Protein AF-A0A950QGV5-F1 (afdb_monomer_lite)

Radius of gyration: 40.24 Å; chains: 1; bounding box: 74×53×128 Å

Sequence (181 aa):
MWSDGLLRLVPCFAACLALSLSACESIRTAVGANKQPPDEFAVVTKAPLIIPPDYNLRPPKPGAPPLNQVSPTDSAEAALFSDDPRTVAGTISGSYSPAEKMLLAQTGAAAANDSIRQQIAADNSGADSADEGFVNSLLFGSNNVGDAPVDADGEKARIDAGKQQAPQIKKDSGGWLDGIF

Structure (mmCIF, N/CA/C/O backbone):
data_AF-A0A950QGV5-F1
#
_entry.id   AF-A0A950QGV5-F1
#
loop_
_atom_site.group_PDB
_atom_site.id
_atom_site.type_symbol
_atom_site.label_atom_id
_atom_site.label_alt_id
_atom_site.label_comp_id
_atom_site.label_asym_id
_atom_site.label_entity_id
_atom_site.label_seq_id
_atom_site.pdbx_PDB_ins_code
_atom_site.Cartn_x
_atom_site.Cartn_y
_atom_site.Cartn_z
_atom_site.occupancy
_atom_site.B_iso_or_equiv
_atom_site.auth_seq_id
_atom_site.auth_comp_id
_atom_site.auth_asym_id
_atom_site.auth_atom_id
_atom_site.pdbx_PDB_model_num
ATOM 1 N N . MET A 1 1 ? 43.507 24.076 -59.476 1.00 52.25 1 MET A N 1
ATOM 2 C CA . MET A 1 1 ? 42.669 24.630 -58.385 1.00 52.25 1 MET A CA 1
ATOM 3 C C . MET A 1 1 ? 41.363 23.871 -58.122 1.00 52.25 1 MET A C 1
ATOM 5 O O . MET A 1 1 ? 40.741 24.170 -57.117 1.00 52.25 1 MET A O 1
ATOM 9 N N . TRP A 1 2 ? 40.942 22.893 -58.943 1.00 56.81 2 TRP A N 1
ATOM 10 C CA . TRP A 1 2 ? 39.733 22.081 -58.674 1.00 56.81 2 TRP A CA 1
ATOM 11 C C . TRP A 1 2 ? 40.023 20.657 -58.147 1.00 56.81 2 TRP A C 1
ATOM 13 O O . TRP A 1 2 ? 39.111 19.977 -57.690 1.00 56.81 2 TRP A O 1
ATOM 23 N N . SER A 1 3 ? 41.283 20.204 -58.164 1.00 63.47 3 SER A N 1
ATOM 24 C CA . SER A 1 3 ? 41.690 18.855 -57.728 1.00 63.47 3 SER A CA 1
ATOM 25 C C . SER A 1 3 ? 41.841 18.709 -56.210 1.00 63.47 3 SER A C 1
ATOM 27 O O . SER A 1 3 ? 41.553 17.650 -55.658 1.00 63.47 3 SER A O 1
ATOM 29 N N . ASP A 1 4 ? 42.248 19.774 -55.516 1.00 63.81 4 ASP A N 1
ATOM 30 C CA . ASP A 1 4 ? 42.662 19.685 -54.106 1.00 63.81 4 ASP A CA 1
ATOM 31 C C . ASP A 1 4 ? 41.466 19.676 -53.138 1.00 63.81 4 ASP A C 1
ATOM 33 O O . ASP A 1 4 ? 41.554 19.158 -52.024 1.00 63.81 4 ASP A O 1
ATOM 37 N N . GLY A 1 5 ? 40.318 20.205 -53.577 1.00 61.78 5 GLY A N 1
ATOM 38 C CA . GLY A 1 5 ? 39.055 20.138 -52.836 1.00 61.78 5 GLY A CA 1
ATOM 39 C C . GLY A 1 5 ? 38.430 18.741 -52.857 1.00 61.78 5 GLY A C 1
ATOM 40 O O . GLY A 1 5 ? 37.877 18.297 -51.852 1.00 61.78 5 GLY A O 1
ATOM 41 N N . LEU A 1 6 ? 38.584 18.011 -53.969 1.00 62.62 6 LEU A N 1
ATOM 42 C CA . LEU A 1 6 ? 38.042 16.659 -54.122 1.00 62.62 6 LEU A CA 1
ATOM 43 C C . LEU A 1 6 ? 38.783 15.657 -53.221 1.00 62.62 6 LEU A C 1
ATOM 45 O O . LEU A 1 6 ? 38.157 14.806 -52.594 1.00 62.62 6 LEU A O 1
ATOM 49 N N . LEU A 1 7 ? 40.103 15.819 -53.071 1.00 63.97 7 LEU A N 1
ATOM 50 C CA . LEU A 1 7 ? 40.943 14.955 -52.234 1.00 63.97 7 LEU A CA 1
ATOM 51 C C . LEU A 1 7 ? 40.662 15.109 -50.724 1.00 63.97 7 LEU A C 1
ATOM 53 O O . LEU A 1 7 ? 40.919 14.190 -49.951 1.00 63.97 7 LEU A O 1
ATOM 57 N N . ARG A 1 8 ? 40.097 16.249 -50.299 1.00 67.94 8 ARG A N 1
ATOM 58 C CA . ARG A 1 8 ? 39.696 16.519 -48.903 1.00 67.94 8 ARG A CA 1
ATOM 59 C C . ARG A 1 8 ? 38.252 16.110 -48.588 1.00 67.94 8 ARG A C 1
ATOM 61 O O . ARG A 1 8 ? 37.939 15.866 -47.426 1.00 67.94 8 ARG A O 1
ATOM 68 N N . LEU A 1 9 ? 37.383 15.996 -49.597 1.00 70.56 9 LEU A N 1
ATOM 69 C CA . LEU A 1 9 ? 35.987 15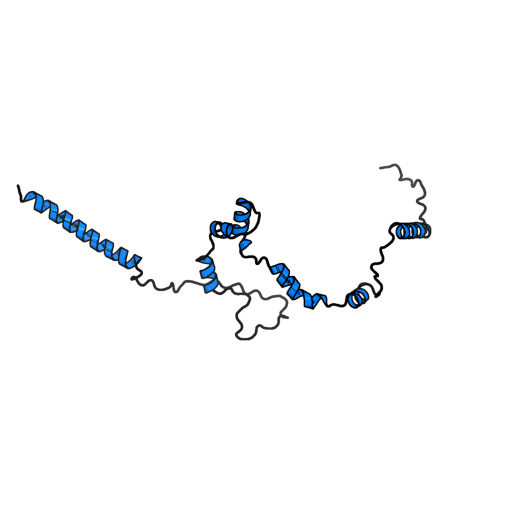.572 -49.426 1.00 70.56 9 LEU A CA 1
ATOM 70 C C . LEU A 1 9 ? 35.829 14.054 -49.274 1.00 70.56 9 LEU A C 1
ATOM 72 O O . LEU A 1 9 ? 34.970 13.614 -48.516 1.00 70.56 9 LEU A O 1
ATOM 76 N N . VAL A 1 10 ? 36.680 13.257 -49.925 1.00 79.69 10 VAL A N 1
ATOM 77 C CA . VAL A 1 10 ? 36.668 11.785 -49.818 1.00 79.69 10 VAL A CA 1
ATOM 78 C C . VAL A 1 10 ? 36.813 11.277 -48.371 1.00 79.69 10 VAL A C 1
ATOM 80 O O . VAL A 1 10 ? 35.970 10.478 -47.958 1.00 79.69 10 VAL A O 1
ATOM 83 N N . PRO A 1 11 ? 37.792 11.728 -47.555 1.00 79.19 11 PRO A N 1
ATOM 84 C CA . PRO A 1 11 ? 37.895 11.268 -46.167 1.00 79.19 11 PRO A CA 1
ATOM 85 C C . PRO A 1 11 ? 36.723 11.744 -45.298 1.00 79.19 11 PRO A C 1
ATOM 87 O O . PRO A 1 11 ? 36.312 11.031 -44.388 1.00 79.19 11 PRO A O 1
ATOM 90 N N . CYS A 1 12 ? 36.143 12.910 -45.597 1.00 80.69 12 CYS A N 1
ATOM 91 C CA . CYS A 1 12 ? 34.989 13.439 -44.869 1.00 80.69 12 CYS A CA 1
ATOM 92 C C . CYS A 1 12 ? 33.717 12.628 -45.168 1.00 80.69 12 CYS A C 1
ATOM 94 O O . CYS A 1 12 ? 33.000 12.232 -44.253 1.00 80.69 12 CYS A O 1
ATOM 96 N N . PHE A 1 13 ? 33.486 12.282 -46.437 1.00 82.88 13 PHE A N 1
ATOM 97 C CA . PHE A 1 13 ? 32.367 11.430 -46.832 1.00 82.88 13 PHE A CA 1
ATOM 98 C C . PHE A 1 13 ? 32.502 10.012 -46.262 1.00 82.88 13 PHE A C 1
ATOM 100 O O . PHE A 1 13 ? 31.532 9.465 -45.743 1.00 82.88 13 PHE A O 1
ATOM 107 N N . ALA A 1 14 ? 33.713 9.444 -46.274 1.00 82.75 14 ALA A N 1
ATOM 108 C CA . ALA A 1 14 ? 33.993 8.155 -45.644 1.00 82.75 14 ALA A CA 1
ATOM 109 C C . ALA A 1 14 ? 33.758 8.184 -44.121 1.00 82.75 14 ALA A C 1
ATOM 111 O O . ALA A 1 14 ? 33.181 7.245 -43.573 1.00 82.75 14 ALA A O 1
ATOM 112 N N . ALA A 1 15 ? 34.135 9.275 -43.444 1.00 82.44 15 ALA A N 1
ATOM 113 C CA . ALA A 1 15 ? 33.872 9.461 -42.019 1.00 82.44 15 ALA A CA 1
ATOM 114 C C . ALA A 1 15 ? 32.368 9.576 -41.716 1.00 82.44 15 ALA A C 1
ATOM 116 O O . ALA A 1 15 ? 31.875 8.918 -40.802 1.00 82.44 15 ALA A O 1
ATOM 117 N N . CYS A 1 16 ? 31.614 10.345 -42.509 1.00 82.19 16 CYS A N 1
ATOM 118 C CA . CYS A 1 16 ? 30.158 10.436 -42.378 1.00 82.19 16 CYS A CA 1
ATOM 119 C C . CYS A 1 16 ? 29.470 9.082 -42.602 1.00 82.19 16 CYS A C 1
ATOM 121 O O . CYS A 1 16 ? 28.555 8.729 -41.858 1.00 82.19 16 CYS A O 1
ATOM 123 N N . LEU A 1 17 ? 29.933 8.298 -43.580 1.00 83.31 17 LEU A N 1
ATOM 124 C CA . LEU A 1 17 ? 29.402 6.960 -43.832 1.00 83.31 17 LEU A CA 1
ATOM 125 C C . LEU A 1 17 ? 29.663 6.029 -42.638 1.00 83.31 17 LEU A C 1
ATOM 127 O O . LEU A 1 17 ? 28.744 5.362 -42.167 1.00 83.31 17 LEU A O 1
ATOM 131 N N . ALA A 1 18 ? 30.882 6.036 -42.091 1.00 79.44 18 ALA A N 1
ATOM 132 C CA . ALA A 1 18 ? 31.239 5.232 -40.922 1.00 79.44 18 ALA A CA 1
ATOM 133 C C . ALA A 1 18 ? 30.395 5.586 -39.680 1.00 79.44 18 ALA A C 1
ATOM 135 O O . ALA A 1 18 ? 29.960 4.692 -38.954 1.00 79.44 18 ALA A O 1
ATOM 136 N N . LEU A 1 19 ? 30.098 6.874 -39.474 1.00 80.19 19 LEU A N 1
ATOM 137 C CA . LEU A 1 19 ? 29.221 7.351 -38.396 1.00 80.19 19 LEU A CA 1
ATOM 138 C C . LEU A 1 19 ? 27.755 6.931 -38.600 1.00 80.19 19 LEU A C 1
ATOM 140 O O . LEU A 1 19 ? 27.057 6.620 -37.638 1.00 80.19 19 LEU A O 1
ATOM 144 N N . SER A 1 20 ? 27.279 6.880 -39.848 1.00 80.50 20 SER A N 1
ATOM 145 C CA . SER A 1 20 ? 25.906 6.454 -40.156 1.00 80.50 20 SER A CA 1
ATOM 146 C C . SER A 1 20 ? 25.667 4.956 -39.912 1.00 80.50 20 SER A C 1
ATOM 148 O O . SER A 1 20 ? 24.579 4.563 -39.485 1.00 80.50 20 SER A O 1
ATOM 150 N N . LEU A 1 21 ? 26.694 4.119 -40.114 1.00 77.25 21 LEU A N 1
ATOM 151 C CA . LEU A 1 21 ? 26.618 2.681 -39.846 1.00 77.25 21 LEU A CA 1
ATOM 152 C C . LEU A 1 21 ? 26.597 2.379 -38.339 1.00 77.25 21 LEU A C 1
ATOM 154 O O . LEU A 1 21 ? 25.851 1.496 -37.921 1.00 77.25 21 LEU A O 1
ATOM 158 N N . SER A 1 22 ? 27.346 3.122 -37.513 1.00 75.50 22 SER A N 1
ATOM 159 C CA . SER A 1 22 ? 27.294 2.941 -36.051 1.00 75.50 22 SER A CA 1
ATOM 160 C C . SER A 1 22 ? 25.969 3.426 -35.449 1.00 75.50 22 SER A C 1
ATOM 162 O O . SER A 1 22 ? 25.467 2.830 -34.497 1.00 75.50 22 SER A O 1
ATOM 164 N N . ALA A 1 23 ? 25.349 4.450 -36.044 1.00 76.94 23 ALA A N 1
ATOM 165 C CA . ALA A 1 23 ? 24.039 4.945 -35.626 1.00 76.94 23 ALA A CA 1
ATOM 166 C C . ALA A 1 23 ? 22.905 3.925 -35.857 1.00 76.94 23 ALA A C 1
ATOM 168 O O . ALA A 1 23 ? 21.967 3.856 -35.061 1.00 76.94 23 ALA A O 1
ATOM 169 N N . CYS A 1 24 ? 22.993 3.104 -36.909 1.00 77.81 24 CYS A N 1
ATOM 170 C CA . CYS A 1 24 ? 21.982 2.081 -37.197 1.00 77.81 24 CYS A CA 1
ATOM 171 C C . CYS A 1 24 ? 21.926 0.974 -36.128 1.00 77.81 24 CYS A C 1
ATOM 173 O O . CYS A 1 24 ? 20.839 0.484 -35.817 1.00 77.81 24 CYS A O 1
ATOM 175 N N . GLU A 1 25 ? 23.060 0.612 -35.524 1.00 77.62 25 GLU A N 1
ATOM 176 C CA . GLU A 1 25 ? 23.110 -0.402 -34.459 1.00 77.62 25 GLU A CA 1
ATOM 177 C C . GLU A 1 25 ? 22.478 0.114 -33.152 1.00 77.62 25 GLU A C 1
ATOM 179 O O . GLU A 1 25 ? 21.698 -0.585 -32.497 1.00 77.62 25 GLU A O 1
ATOM 184 N N . SER A 1 26 ? 22.720 1.386 -32.815 1.00 79.31 26 SER A N 1
ATOM 185 C CA . SER A 1 26 ? 22.068 2.045 -31.675 1.00 79.31 26 SER A CA 1
ATOM 186 C C . SER A 1 26 ? 20.551 2.134 -31.847 1.00 79.31 26 SER A C 1
ATOM 188 O O . SER A 1 26 ? 19.813 1.871 -30.899 1.00 79.31 26 SER A O 1
ATOM 190 N N . ILE A 1 27 ? 20.063 2.441 -33.055 1.00 79.88 27 ILE A N 1
ATOM 191 C CA . ILE A 1 27 ? 18.620 2.469 -33.348 1.00 79.88 27 ILE A CA 1
ATOM 192 C C . ILE A 1 27 ? 18.008 1.069 -33.228 1.00 79.88 27 ILE A C 1
ATOM 194 O O . ILE A 1 27 ? 16.941 0.919 -32.637 1.00 79.88 27 ILE A O 1
ATOM 198 N N . ARG A 1 28 ? 18.684 0.028 -33.728 1.00 79.00 28 ARG A N 1
ATOM 199 C CA . ARG A 1 28 ? 18.227 -1.365 -33.596 1.00 79.00 28 ARG A CA 1
ATOM 200 C C . ARG A 1 28 ? 18.076 -1.785 -32.130 1.00 79.00 28 ARG A C 1
ATOM 202 O O . ARG A 1 28 ? 17.126 -2.490 -31.792 1.00 79.00 28 ARG A O 1
ATOM 209 N N . THR A 1 29 ? 18.981 -1.328 -31.269 1.00 78.50 29 THR A N 1
ATOM 210 C CA . THR A 1 29 ? 18.926 -1.592 -29.825 1.00 78.50 29 THR A CA 1
ATOM 211 C C . THR A 1 29 ? 17.820 -0.780 -29.144 1.00 78.50 29 THR A C 1
ATOM 213 O O . THR A 1 29 ? 17.048 -1.340 -28.371 1.00 78.50 29 THR A O 1
ATOM 216 N N . ALA A 1 30 ? 17.670 0.505 -29.481 1.00 77.31 30 ALA A N 1
ATOM 217 C CA . ALA A 1 30 ? 16.643 1.385 -28.910 1.00 77.31 30 ALA A CA 1
ATOM 218 C C . ALA A 1 30 ? 15.206 0.985 -29.292 1.00 77.31 30 ALA A C 1
ATOM 220 O O . ALA A 1 30 ? 14.284 1.164 -28.504 1.00 77.31 30 ALA A O 1
ATOM 221 N N . VAL A 1 31 ? 15.013 0.418 -30.486 1.00 81.44 31 VAL A N 1
ATOM 222 C CA . VAL A 1 31 ? 13.711 -0.081 -30.968 1.00 81.44 31 VAL A CA 1
ATOM 223 C C . VAL A 1 31 ? 13.417 -1.503 -30.451 1.00 81.44 31 VAL A C 1
ATOM 225 O O . VAL A 1 31 ? 12.376 -2.076 -30.759 1.00 81.44 31 VAL A O 1
ATOM 228 N N . GLY A 1 32 ? 14.311 -2.099 -29.651 1.00 75.12 32 GLY A N 1
ATOM 229 C CA . GLY A 1 32 ? 14.101 -3.432 -29.072 1.00 75.12 32 GLY A CA 1
ATOM 230 C C . GLY A 1 32 ? 14.147 -4.567 -30.101 1.00 75.12 32 GLY A C 1
ATOM 231 O O . GLY A 1 32 ? 13.706 -5.678 -29.824 1.00 75.12 32 GLY A O 1
ATOM 232 N N . ALA A 1 33 ? 14.696 -4.313 -31.294 1.00 76.75 33 ALA A N 1
ATOM 233 C CA . ALA A 1 33 ? 14.911 -5.341 -32.313 1.00 76.75 33 ALA A CA 1
ATOM 234 C C . ALA A 1 33 ? 16.093 -6.269 -31.968 1.00 76.75 33 ALA A C 1
ATOM 236 O O . ALA A 1 33 ? 16.309 -7.278 -32.641 1.00 76.75 33 ALA A O 1
ATOM 237 N N . ASN A 1 34 ? 16.853 -5.939 -30.920 1.00 75.50 34 ASN A N 1
ATOM 238 C CA . ASN A 1 34 ? 17.834 -6.831 -30.324 1.00 75.50 34 ASN A CA 1
ATOM 239 C C . ASN A 1 34 ? 17.142 -7.755 -29.306 1.00 75.50 34 ASN A C 1
ATOM 241 O O . ASN A 1 34 ? 16.475 -7.282 -28.387 1.00 75.50 34 ASN A O 1
ATOM 245 N N . LYS A 1 35 ? 17.289 -9.075 -29.464 1.00 71.94 35 LYS A N 1
ATOM 246 C CA . LYS A 1 35 ? 16.742 -10.054 -28.515 1.00 71.94 35 LYS A CA 1
ATOM 247 C C . LYS A 1 35 ? 17.527 -9.972 -27.208 1.00 71.94 35 LYS A C 1
ATOM 249 O O . LYS A 1 35 ? 18.641 -10.480 -27.139 1.00 71.94 35 LYS A O 1
ATOM 254 N N . GLN A 1 36 ? 16.927 -9.399 -26.170 1.00 74.69 36 GLN A N 1
ATOM 255 C CA . GLN A 1 36 ? 17.369 -9.628 -24.798 1.00 74.69 36 GLN A CA 1
ATOM 256 C C . GLN A 1 36 ? 16.602 -10.834 -24.242 1.00 74.69 36 GLN A C 1
ATOM 258 O O . GLN A 1 36 ? 15.396 -10.719 -24.007 1.00 74.69 36 GLN A O 1
ATOM 263 N N . PRO A 1 37 ? 17.233 -12.017 -24.121 1.00 79.00 37 PRO A N 1
ATOM 264 C CA . PRO A 1 37 ? 16.596 -13.135 -23.439 1.00 79.00 37 PRO A CA 1
ATOM 265 C C . PRO A 1 37 ? 16.341 -12.760 -21.966 1.00 79.00 37 PRO A C 1
ATOM 267 O O . PRO A 1 37 ? 17.143 -12.022 -21.389 1.00 79.00 37 PRO A O 1
ATOM 270 N N . PRO A 1 38 ? 15.233 -13.224 -21.361 1.00 80.06 38 PRO A N 1
ATOM 271 C CA . PRO A 1 38 ? 15.010 -13.073 -19.927 1.00 80.06 38 PRO A CA 1
ATOM 272 C C . PRO A 1 38 ? 16.154 -13.726 -19.151 1.00 80.06 38 PRO A C 1
ATOM 274 O O . PRO A 1 38 ? 16.592 -14.806 -19.534 1.00 80.06 38 PRO A O 1
ATOM 277 N N . ASP A 1 39 ? 16.603 -13.089 -18.072 1.00 86.50 39 ASP A N 1
ATOM 278 C CA . ASP A 1 39 ? 17.679 -13.599 -17.221 1.00 86.50 39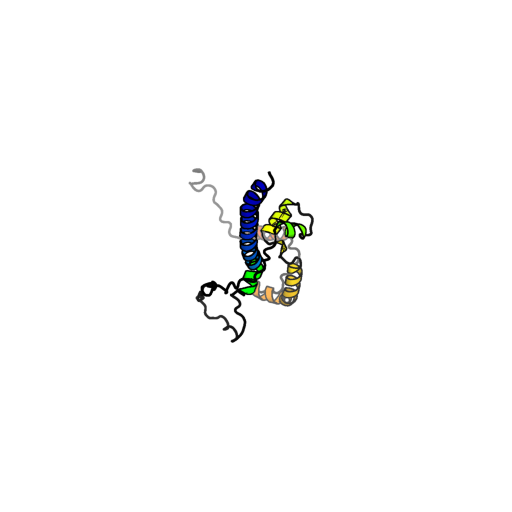 ASP A CA 1
ATOM 279 C C . ASP A 1 39 ? 17.262 -14.917 -16.548 1.00 86.50 39 ASP A C 1
ATOM 281 O O . ASP A 1 39 ? 16.448 -14.932 -15.621 1.00 86.50 39 ASP A O 1
ATOM 285 N N . GLU A 1 40 ? 17.820 -16.034 -17.019 1.00 83.25 40 GLU A N 1
ATOM 286 C CA . GLU A 1 40 ? 17.559 -17.364 -16.467 1.00 83.25 40 GLU A CA 1
ATOM 287 C C . GLU A 1 40 ? 18.072 -17.562 -15.027 1.00 83.25 40 GLU A C 1
ATOM 289 O O . GLU A 1 40 ? 17.715 -18.552 -14.383 1.00 83.25 40 GLU A O 1
ATOM 294 N N . PHE A 1 41 ? 18.867 -16.626 -14.499 1.00 84.00 41 PHE A N 1
ATOM 295 C CA . PHE A 1 41 ? 19.367 -16.638 -13.124 1.00 84.00 41 PHE A CA 1
ATOM 296 C C . PHE A 1 41 ? 18.637 -15.654 -12.205 1.00 84.00 41 PHE A C 1
ATOM 298 O O . PHE A 1 41 ? 18.991 -15.541 -11.028 1.00 84.00 41 PHE A O 1
ATOM 305 N N . ALA A 1 42 ? 17.593 -14.978 -12.690 1.00 80.81 42 ALA A N 1
ATOM 306 C CA . ALA A 1 42 ? 16.766 -14.112 -11.862 1.00 80.81 42 ALA A CA 1
ATOM 307 C C . ALA A 1 42 ? 15.981 -14.941 -10.827 1.00 80.81 42 ALA A C 1
ATOM 309 O O . ALA A 1 42 ? 14.948 -15.550 -11.112 1.00 80.81 42 ALA A O 1
ATOM 310 N N . VAL A 1 43 ? 16.478 -14.967 -9.589 1.00 79.69 43 VAL A N 1
ATOM 311 C CA . VAL A 1 43 ? 15.823 -15.658 -8.474 1.00 79.69 43 VAL A CA 1
ATOM 312 C C . VAL A 1 43 ? 14.754 -14.755 -7.864 1.00 79.69 43 VAL A C 1
ATOM 314 O O . VAL A 1 43 ? 15.056 -13.707 -7.297 1.00 79.69 43 VAL A O 1
ATOM 317 N N . VAL A 1 44 ? 13.497 -15.199 -7.916 1.00 76.19 44 VAL A N 1
ATOM 318 C CA . VAL A 1 44 ? 12.402 -14.565 -7.169 1.00 76.19 44 VAL A CA 1
ATOM 319 C C . VAL A 1 44 ? 12.494 -14.978 -5.703 1.00 76.19 44 VAL A C 1
ATOM 321 O O . VAL A 1 44 ? 12.502 -16.168 -5.374 1.00 76.19 44 VAL A O 1
ATOM 324 N N . THR A 1 45 ? 12.545 -13.996 -4.806 1.00 77.25 45 THR A N 1
ATOM 325 C CA . THR A 1 45 ? 12.532 -14.239 -3.364 1.00 77.25 45 THR A CA 1
ATOM 32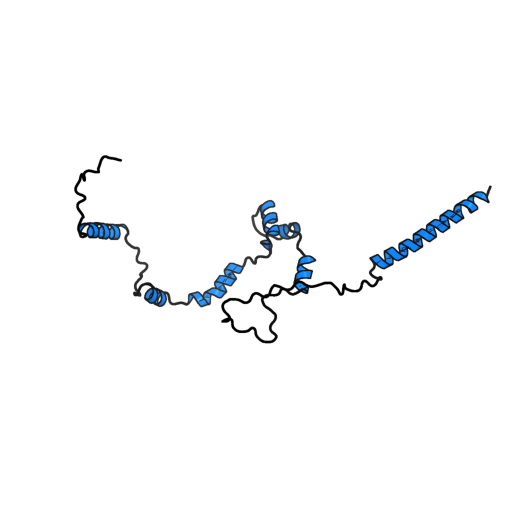6 C C . THR A 1 45 ? 11.140 -14.696 -2.928 1.00 77.25 45 THR A C 1
ATOM 328 O O . THR A 1 45 ? 10.124 -14.089 -3.259 1.00 77.25 45 THR A O 1
ATOM 331 N N . LYS A 1 46 ? 11.078 -15.803 -2.186 1.00 77.12 46 LYS A N 1
ATOM 332 C CA . LYS A 1 46 ? 9.843 -16.272 -1.547 1.00 77.12 46 LYS A CA 1
ATOM 333 C C . LYS A 1 46 ? 9.855 -15.891 -0.073 1.00 77.12 46 LYS A C 1
ATOM 335 O O . LYS A 1 46 ? 10.919 -15.847 0.544 1.00 77.12 46 LYS A O 1
ATOM 340 N N . ALA A 1 47 ? 8.673 -15.648 0.489 1.00 77.31 47 ALA A N 1
ATOM 341 C CA . ALA A 1 47 ? 8.527 -15.419 1.922 1.00 77.31 47 ALA A CA 1
ATOM 342 C C . ALA A 1 47 ? 9.087 -16.619 2.722 1.00 77.31 47 ALA A C 1
ATOM 344 O O . ALA A 1 47 ? 8.888 -17.767 2.308 1.00 77.31 47 ALA A O 1
ATOM 345 N N . PRO A 1 48 ? 9.786 -16.384 3.848 1.00 78.12 48 PRO A N 1
ATOM 346 C CA . PRO A 1 48 ? 10.346 -17.456 4.665 1.00 78.12 48 PRO A CA 1
ATOM 347 C C . PRO A 1 48 ? 9.237 -18.346 5.238 1.00 78.12 48 PRO A C 1
ATOM 349 O O . PRO A 1 48 ? 8.212 -17.858 5.716 1.00 78.12 48 PRO A O 1
ATOM 352 N N . LEU A 1 49 ? 9.450 -19.664 5.218 1.00 75.75 49 LEU A N 1
ATOM 353 C CA . LEU A 1 49 ? 8.532 -20.616 5.841 1.00 75.75 49 LEU A CA 1
ATOM 354 C C . LEU A 1 49 ? 8.825 -20.683 7.343 1.00 75.75 49 LEU A C 1
ATOM 356 O O . LEU A 1 49 ? 9.800 -21.302 7.765 1.00 75.75 49 LEU A O 1
ATOM 360 N N . ILE A 1 50 ? 7.969 -20.053 8.145 1.00 78.75 50 ILE A N 1
ATOM 361 C CA . ILE A 1 50 ? 7.962 -20.196 9.603 1.00 78.75 50 ILE A CA 1
ATOM 362 C C . ILE A 1 50 ? 6.848 -21.170 9.962 1.00 78.75 50 ILE A C 1
ATOM 364 O O . ILE A 1 50 ? 5.696 -20.986 9.572 1.00 78.75 50 ILE A O 1
ATOM 368 N N . ILE A 1 51 ? 7.207 -22.211 10.702 1.00 75.69 51 ILE A N 1
ATOM 369 C CA . ILE A 1 51 ? 6.250 -23.144 11.284 1.00 75.69 51 ILE A CA 1
ATOM 370 C C . ILE A 1 51 ? 5.718 -22.502 12.572 1.00 75.69 51 ILE A C 1
ATOM 372 O O . ILE A 1 51 ? 6.514 -22.272 13.487 1.00 75.69 51 ILE A O 1
ATOM 376 N N . PRO A 1 52 ? 4.413 -22.191 12.670 1.00 74.06 52 PRO A N 1
ATOM 377 C CA . PRO A 1 52 ? 3.842 -21.702 13.915 1.00 74.06 52 PRO A CA 1
ATOM 378 C C . PRO A 1 52 ? 3.900 -22.799 14.995 1.00 74.06 52 PRO A C 1
ATOM 380 O O . PRO A 1 52 ? 3.774 -23.980 14.666 1.00 74.06 52 PRO A O 1
ATOM 383 N N . PRO A 1 53 ? 4.053 -22.437 16.281 1.00 77.94 53 PRO A N 1
ATOM 384 C CA . PRO A 1 53 ? 4.041 -23.399 17.388 1.00 77.94 53 PRO A CA 1
ATOM 385 C C . PRO A 1 53 ? 2.699 -24.140 17.516 1.00 77.94 53 PRO A C 1
ATOM 387 O O . PRO A 1 53 ? 2.679 -25.282 17.969 1.00 77.94 53 PRO A O 1
ATOM 390 N N . ASP A 1 54 ? 1.604 -23.532 17.047 1.00 67.44 54 ASP A N 1
ATOM 391 C CA . ASP A 1 54 ? 0.278 -24.140 16.988 1.00 67.44 54 ASP A CA 1
ATOM 392 C C . ASP A 1 54 ? -0.090 -24.544 15.551 1.00 67.44 54 ASP A C 1
ATOM 394 O O . ASP A 1 54 ? -0.351 -23.714 14.681 1.00 67.44 54 ASP A O 1
ATOM 398 N N . TYR A 1 55 ? -0.175 -25.853 15.315 1.00 62.06 55 TYR A N 1
ATOM 399 C CA . TYR A 1 55 ? -0.623 -26.463 14.054 1.00 62.06 55 TYR A CA 1
ATOM 400 C C . TYR A 1 55 ? -2.156 -26.538 13.914 1.00 62.06 55 TYR A C 1
ATOM 402 O O . TYR A 1 55 ? -2.662 -27.167 12.988 1.00 62.06 55 TYR A O 1
ATOM 410 N N . ASN A 1 56 ? -2.917 -25.900 14.810 1.00 66.38 56 ASN A N 1
ATOM 411 C CA . ASN A 1 56 ? -4.386 -25.962 14.836 1.00 66.38 56 ASN A CA 1
ATOM 412 C C . ASN A 1 56 ? -5.081 -25.103 13.763 1.00 66.38 56 ASN A C 1
ATOM 414 O O . ASN A 1 56 ? -6.298 -24.916 13.800 1.00 66.38 56 ASN A O 1
ATOM 418 N N . LEU A 1 57 ? -4.340 -24.584 12.783 1.00 68.44 57 LEU A N 1
ATOM 419 C CA . LEU A 1 57 ? -4.944 -23.927 11.632 1.00 68.44 57 LEU A CA 1
ATOM 420 C C . LEU A 1 57 ? -5.573 -24.971 10.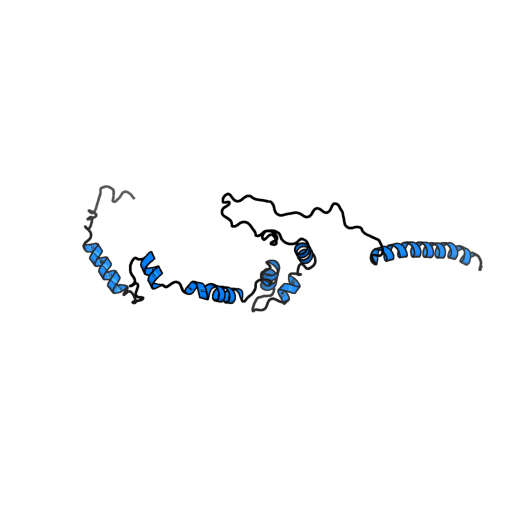711 1.00 68.44 57 LEU A C 1
ATOM 422 O O . LEU A 1 57 ? -4.992 -26.016 10.418 1.00 68.44 57 LEU A O 1
ATOM 426 N N . ARG A 1 58 ? -6.767 -24.659 10.206 1.00 73.38 58 ARG A N 1
ATOM 427 C CA . ARG A 1 58 ? -7.403 -25.465 9.168 1.00 73.38 58 ARG A CA 1
ATOM 428 C C . ARG A 1 58 ? -6.457 -25.519 7.960 1.00 73.38 58 ARG A C 1
ATOM 430 O O . ARG A 1 58 ? -6.102 -24.450 7.456 1.00 73.38 58 ARG A O 1
ATOM 437 N N . PRO A 1 59 ? -6.060 -26.714 7.483 1.00 72.44 59 PRO A N 1
ATOM 438 C CA . PRO A 1 59 ? -5.174 -26.821 6.336 1.00 72.44 59 PRO A CA 1
ATOM 439 C C . PRO A 1 59 ? -5.730 -26.023 5.150 1.00 72.44 59 PRO A C 1
ATOM 441 O O . PRO A 1 59 ? -6.944 -26.076 4.901 1.00 72.44 59 PRO A O 1
ATOM 444 N N . PRO A 1 60 ? -4.881 -25.271 4.427 1.00 70.69 60 PRO A N 1
ATOM 445 C CA . PRO A 1 60 ? -5.323 -24.550 3.246 1.00 70.69 60 PRO A CA 1
ATOM 446 C C . PRO A 1 60 ? -5.907 -25.545 2.239 1.00 70.69 60 PRO A C 1
ATOM 448 O O . PRO A 1 60 ? -5.418 -26.667 2.087 1.00 70.69 60 PRO A O 1
ATOM 451 N N . LYS A 1 61 ? -6.989 -25.147 1.562 1.00 78.31 61 LYS A N 1
ATOM 452 C CA . LYS A 1 61 ? -7.629 -25.999 0.555 1.00 78.31 61 LYS A CA 1
ATOM 453 C C . LYS A 1 61 ? -6.616 -26.315 -0.555 1.00 78.31 61 LYS A C 1
ATOM 455 O O . LYS A 1 61 ? -5.985 -25.381 -1.054 1.00 78.31 61 LYS A O 1
ATOM 460 N N . PRO A 1 62 ? -6.481 -27.585 -0.977 1.00 76.12 62 PRO A N 1
ATOM 461 C CA . PRO A 1 62 ? -5.655 -27.933 -2.127 1.00 76.12 62 PRO A CA 1
ATOM 462 C C . PRO A 1 62 ? -6.042 -27.081 -3.343 1.00 76.12 62 PRO A C 1
ATOM 464 O O . PRO A 1 62 ? -7.211 -27.038 -3.720 1.00 76.12 62 PRO A O 1
ATOM 467 N N . GLY A 1 63 ? -5.072 -26.370 -3.919 1.00 77.00 63 GLY A N 1
ATOM 468 C CA . GLY A 1 63 ? -5.276 -25.500 -5.084 1.00 77.00 63 GLY A CA 1
ATOM 469 C C . GLY A 1 63 ? -5.742 -24.068 -4.789 1.00 77.00 63 GLY A C 1
ATOM 470 O O . GLY A 1 63 ? -5.896 -23.298 -5.732 1.00 77.00 63 GLY A O 1
ATOM 471 N N . ALA A 1 64 ? -5.946 -23.675 -3.526 1.00 75.44 64 ALA A N 1
ATOM 472 C CA . ALA A 1 64 ? -6.183 -22.271 -3.191 1.00 75.44 64 ALA A CA 1
ATOM 473 C C . ALA A 1 64 ? -4.884 -21.445 -3.321 1.00 75.44 64 ALA A C 1
ATOM 475 O O . ALA A 1 64 ? -3.816 -21.947 -2.952 1.00 75.44 64 ALA A O 1
ATOM 476 N N . PRO A 1 65 ? -4.955 -20.187 -3.801 1.00 72.44 65 PRO A N 1
ATOM 477 C CA . PRO A 1 65 ? -3.809 -19.284 -3.807 1.00 72.44 65 PRO A CA 1
ATOM 478 C C . PRO A 1 65 ? -3.207 -19.132 -2.398 1.00 72.44 65 PRO A C 1
ATOM 480 O O . PRO A 1 65 ? -3.964 -19.066 -1.422 1.00 72.44 65 PRO A O 1
ATOM 483 N N . PRO A 1 66 ? -1.871 -19.074 -2.256 1.00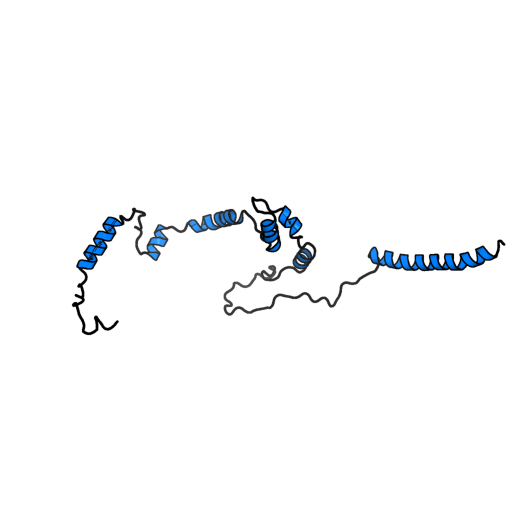 70.94 66 PRO A N 1
ATOM 484 C CA . PRO A 1 66 ? -1.240 -18.830 -0.964 1.00 70.94 66 PRO A CA 1
ATOM 485 C C . PRO A 1 66 ? -1.663 -17.463 -0.409 1.00 70.94 66 PRO A C 1
ATOM 487 O O . PRO A 1 66 ? -1.551 -16.458 -1.100 1.00 70.94 66 PRO A O 1
ATOM 490 N N . LEU A 1 67 ? -2.103 -17.405 0.851 1.00 71.62 67 LEU A N 1
ATOM 491 C CA . LEU A 1 67 ? -2.494 -16.141 1.505 1.00 71.62 67 LEU A CA 1
ATOM 492 C C . LEU A 1 67 ? -1.294 -15.295 1.955 1.00 71.62 67 LEU A C 1
ATOM 494 O O . LEU A 1 67 ? -1.437 -14.135 2.317 1.00 71.62 67 LEU A O 1
ATOM 498 N N . ASN A 1 68 ? -0.114 -15.900 1.983 1.00 73.19 68 ASN A N 1
ATOM 499 C CA . ASN A 1 68 ? 1.114 -15.345 2.538 1.00 73.19 68 ASN A CA 1
ATOM 500 C C . ASN A 1 68 ? 2.148 -14.969 1.465 1.00 73.19 68 ASN A C 1
ATOM 502 O O . ASN A 1 68 ? 3.293 -14.679 1.805 1.00 73.19 68 ASN A O 1
ATOM 506 N N . GLN A 1 69 ? 1.784 -15.020 0.182 1.00 71.94 69 GLN A N 1
ATOM 507 C CA . GLN A 1 69 ? 2.675 -14.675 -0.924 1.00 71.94 69 GLN A CA 1
ATOM 508 C C . GLN A 1 69 ? 1.979 -13.662 -1.826 1.00 71.94 69 GLN A C 1
ATOM 510 O O . GLN A 1 69 ? 0.869 -13.904 -2.290 1.00 71.94 69 GLN A O 1
ATOM 515 N N . VAL A 1 70 ? 2.648 -12.539 -2.074 1.00 76.06 70 VAL A N 1
ATOM 516 C CA . VAL A 1 70 ? 2.249 -11.594 -3.121 1.00 76.06 70 VAL A CA 1
ATOM 517 C C . VAL A 1 70 ? 2.678 -12.184 -4.465 1.00 76.06 70 VAL A C 1
ATOM 519 O O . VAL A 1 70 ? 3.758 -12.778 -4.558 1.00 76.06 70 VAL A O 1
ATOM 522 N N . SER A 1 71 ? 1.846 -12.058 -5.502 1.00 82.38 71 SER A N 1
ATOM 523 C CA . SER A 1 71 ? 2.230 -12.513 -6.839 1.00 82.38 71 SER A CA 1
ATOM 524 C C . SER A 1 71 ? 3.466 -11.736 -7.329 1.00 82.38 71 SER A C 1
ATOM 526 O O . SER A 1 71 ? 3.562 -10.523 -7.103 1.00 82.38 71 SER A O 1
ATOM 528 N N . PRO A 1 72 ? 4.414 -12.383 -8.034 1.00 80.31 72 PRO A N 1
ATOM 529 C CA . PRO A 1 72 ? 5.544 -11.688 -8.647 1.00 80.31 72 PRO A CA 1
ATOM 530 C C . PRO A 1 72 ? 5.106 -10.605 -9.639 1.00 80.31 72 PRO A C 1
ATOM 532 O O . PRO A 1 72 ? 5.772 -9.581 -9.751 1.00 80.31 72 PRO A O 1
ATOM 535 N N . THR A 1 73 ? 3.980 -10.816 -10.333 1.00 84.44 73 THR A N 1
ATOM 536 C CA . THR A 1 73 ? 3.391 -9.824 -11.246 1.00 84.44 73 THR A CA 1
ATOM 537 C C . THR A 1 73 ? 2.962 -8.573 -10.501 1.00 84.44 73 THR A C 1
ATOM 539 O O . THR A 1 73 ? 3.356 -7.484 -10.893 1.00 84.44 73 THR A O 1
ATOM 542 N N . ASP A 1 74 ? 2.247 -8.731 -9.390 1.00 82.88 74 ASP A N 1
ATOM 543 C CA . ASP A 1 74 ? 1.711 -7.615 -8.607 1.00 82.88 74 ASP A CA 1
ATOM 544 C C . ASP A 1 74 ? 2.853 -6.844 -7.932 1.00 82.88 74 ASP A C 1
ATOM 546 O O . ASP A 1 74 ? 2.831 -5.621 -7.834 1.00 82.88 74 ASP A O 1
ATOM 550 N N . SER A 1 75 ? 3.906 -7.560 -7.522 1.00 81.19 75 SER A N 1
ATOM 551 C CA . SER A 1 75 ? 5.126 -6.954 -6.978 1.00 81.19 75 SER A CA 1
ATOM 552 C C . SER A 1 75 ? 5.885 -6.144 -8.035 1.00 81.19 75 SER A C 1
ATOM 554 O O . SER A 1 75 ? 6.384 -5.059 -7.743 1.00 81.19 75 SER A O 1
ATOM 556 N N . ALA A 1 76 ? 5.975 -6.657 -9.266 1.00 81.25 76 ALA A N 1
ATOM 557 C CA . ALA A 1 76 ? 6.590 -5.944 -10.381 1.00 81.25 76 ALA A CA 1
ATOM 558 C C . ALA A 1 76 ? 5.744 -4.738 -10.810 1.00 81.25 76 ALA A C 1
ATOM 560 O O . ALA A 1 76 ? 6.293 -3.670 -11.056 1.00 81.25 76 ALA A O 1
ATOM 561 N N . GLU A 1 77 ? 4.420 -4.881 -10.850 1.00 82.44 77 GLU A N 1
ATOM 562 C CA . GLU A 1 77 ? 3.484 -3.796 -11.139 1.00 82.44 77 GLU A CA 1
ATOM 563 C C . GLU A 1 77 ? 3.613 -2.676 -10.102 1.00 82.44 77 GLU A C 1
ATOM 565 O O . GLU A 1 77 ? 3.806 -1.525 -10.478 1.00 82.44 77 GLU A O 1
ATOM 570 N N . ALA A 1 78 ? 3.645 -3.008 -8.810 1.00 79.69 78 ALA A N 1
ATOM 571 C CA . ALA A 1 78 ? 3.873 -2.036 -7.743 1.00 79.69 78 ALA A CA 1
ATOM 572 C C . ALA A 1 78 ? 5.244 -1.341 -7.844 1.00 79.69 78 ALA A C 1
ATOM 574 O O . ALA A 1 78 ? 5.364 -0.165 -7.515 1.00 79.69 78 ALA A O 1
ATOM 575 N N . ALA A 1 79 ? 6.283 -2.043 -8.308 1.00 79.00 79 ALA A N 1
ATOM 576 C CA . ALA A 1 79 ? 7.603 -1.451 -8.518 1.00 79.00 79 ALA A CA 1
ATOM 577 C C . ALA A 1 79 ? 7.658 -0.535 -9.756 1.00 79.00 79 ALA A C 1
ATOM 579 O O . ALA A 1 79 ? 8.367 0.470 -9.742 1.00 79.00 79 ALA A O 1
ATOM 580 N N . LEU A 1 80 ? 6.925 -0.873 -10.822 1.00 77.44 80 LEU A N 1
ATOM 581 C CA . LEU A 1 80 ? 6.892 -0.121 -12.083 1.00 77.44 80 LEU A CA 1
ATOM 582 C C . LEU A 1 80 ? 5.951 1.086 -12.030 1.00 77.44 80 LEU A C 1
ATOM 584 O O . LEU A 1 80 ? 6.274 2.141 -12.570 1.00 77.44 80 LEU A O 1
ATOM 588 N N . PHE A 1 81 ? 4.804 0.924 -11.378 1.00 77.62 81 PHE A N 1
ATOM 589 C CA . PHE A 1 81 ? 3.772 1.942 -11.205 1.00 77.62 81 PHE A CA 1
ATOM 590 C C . PHE A 1 81 ? 3.736 2.467 -9.772 1.00 77.62 81 PHE A C 1
ATOM 592 O O . PHE A 1 81 ? 2.687 2.899 -9.307 1.00 77.62 81 PHE A O 1
ATOM 599 N N . SER A 1 82 ? 4.874 2.434 -9.066 1.00 68.69 82 SER A N 1
ATOM 600 C CA . SER A 1 82 ? 4.995 3.097 -7.770 1.00 68.69 82 SER A CA 1
ATOM 601 C C . SER A 1 82 ? 4.583 4.551 -7.950 1.00 68.69 82 SER A C 1
ATOM 603 O O . SER A 1 82 ? 5.266 5.318 -8.633 1.00 68.69 82 SER A O 1
ATOM 605 N N . ASP A 1 83 ? 3.456 4.907 -7.351 1.00 74.12 83 ASP A N 1
ATOM 606 C CA . ASP A 1 83 ? 2.875 6.222 -7.512 1.00 74.12 83 ASP A CA 1
ATOM 607 C C . ASP A 1 83 ? 3.860 7.309 -7.048 1.00 74.12 83 ASP A C 1
ATOM 609 O O . ASP A 1 83 ? 4.453 7.217 -5.967 1.00 74.12 83 ASP A O 1
ATOM 613 N N . ASP A 1 84 ? 4.034 8.362 -7.854 1.00 80.81 84 ASP A N 1
ATOM 614 C CA . ASP A 1 84 ? 4.774 9.542 -7.411 1.00 80.81 84 ASP A CA 1
ATOM 615 C C . ASP A 1 84 ? 3.994 10.162 -6.236 1.00 80.81 84 ASP A C 1
ATOM 617 O O . ASP A 1 84 ? 2.826 10.539 -6.388 1.00 80.81 84 ASP A O 1
ATOM 621 N N . PRO A 1 85 ? 4.601 10.321 -5.047 1.00 74.69 85 PRO A N 1
ATOM 622 C CA . PRO A 1 85 ? 3.915 10.914 -3.906 1.00 74.69 85 PRO A CA 1
ATOM 623 C C . PRO A 1 85 ? 3.365 12.317 -4.214 1.00 74.69 85 PRO A C 1
ATOM 625 O O . PRO A 1 85 ? 2.417 12.759 -3.572 1.00 74.69 85 PRO A O 1
ATOM 628 N N . ARG A 1 86 ? 3.890 13.021 -5.225 1.00 78.12 86 ARG A N 1
ATOM 629 C CA . ARG A 1 86 ? 3.333 14.299 -5.689 1.00 78.12 86 ARG A CA 1
ATOM 630 C C . ARG A 1 86 ? 2.025 14.148 -6.457 1.00 78.12 86 ARG A C 1
ATOM 632 O O . ARG A 1 86 ? 1.136 14.982 -6.282 1.00 78.12 86 ARG A O 1
ATOM 639 N N . THR A 1 87 ? 1.892 13.126 -7.302 1.00 79.94 87 THR A N 1
ATOM 640 C CA . THR A 1 87 ? 0.644 12.882 -8.043 1.00 79.94 87 THR A CA 1
ATOM 641 C C . THR A 1 87 ? -0.444 12.411 -7.091 1.00 79.94 87 THR A C 1
ATOM 643 O O . THR A 1 87 ? -1.571 12.894 -7.164 1.00 79.94 87 THR A O 1
ATOM 646 N N . VAL A 1 88 ? -0.079 11.574 -6.120 1.00 80.00 88 VAL A N 1
ATOM 647 C CA . VAL A 1 88 ? -0.972 11.098 -5.055 1.00 80.00 88 VAL A CA 1
ATOM 648 C C . VAL A 1 88 ? -1.382 12.225 -4.115 1.00 80.00 88 VAL A C 1
ATOM 650 O O . VAL A 1 88 ? -2.556 12.369 -3.798 1.00 80.00 88 VAL A O 1
ATOM 653 N N . ALA A 1 89 ? -0.463 13.107 -3.714 1.00 81.25 89 ALA A N 1
ATOM 654 C CA . ALA A 1 89 ? -0.820 14.269 -2.898 1.00 81.25 89 ALA A CA 1
ATOM 655 C C . ALA A 1 89 ? -1.863 15.174 -3.586 1.00 81.25 89 ALA A C 1
ATOM 657 O O . ALA A 1 89 ? -2.650 15.837 -2.908 1.00 81.25 89 ALA A O 1
ATOM 658 N N . GLY A 1 90 ? -1.893 15.183 -4.923 1.00 78.75 90 GLY A N 1
ATOM 659 C CA . GLY A 1 90 ? -2.895 15.887 -5.721 1.00 78.75 90 GLY A CA 1
ATOM 660 C C . GLY A 1 90 ? -4.287 15.245 -5.712 1.00 78.75 90 GLY A C 1
ATOM 661 O O . GLY A 1 90 ? -5.271 15.965 -5.875 1.00 78.75 90 GLY A O 1
ATOM 662 N N . THR A 1 91 ? -4.393 13.930 -5.494 1.00 81.75 91 THR A N 1
ATOM 663 C CA . THR A 1 91 ? -5.676 13.203 -5.450 1.00 81.75 91 THR A CA 1
ATOM 664 C C . THR A 1 91 ? -6.317 13.200 -4.060 1.00 81.75 91 THR A C 1
ATOM 666 O O . THR A 1 91 ? -7.529 13.010 -3.945 1.00 81.75 91 THR A O 1
ATOM 669 N N . ILE A 1 92 ? -5.540 13.481 -3.004 1.00 83.19 92 ILE A N 1
ATOM 670 C CA . ILE A 1 92 ? -6.033 13.557 -1.621 1.00 83.19 92 ILE A CA 1
ATOM 671 C C . ILE A 1 92 ? -7.047 14.700 -1.474 1.00 83.19 92 ILE A C 1
ATOM 673 O O . ILE A 1 92 ? -6.719 15.900 -1.501 1.00 83.19 92 ILE A O 1
ATOM 677 N N . SER A 1 93 ? -8.297 14.293 -1.270 1.00 77.50 93 SER A N 1
ATOM 678 C CA . SER A 1 93 ? -9.444 15.160 -1.017 1.00 77.50 93 SER A CA 1
ATOM 679 C C . SER A 1 93 ? -9.547 15.486 0.476 1.00 77.50 93 SER A C 1
ATOM 681 O O . SER A 1 93 ? -9.278 14.647 1.326 1.00 77.50 93 SER A O 1
ATOM 683 N N . GLY A 1 94 ? -9.899 16.731 0.807 1.00 80.38 94 GLY A N 1
ATOM 684 C CA . GLY A 1 94 ? -9.995 17.208 2.191 1.00 80.38 94 GLY A CA 1
ATOM 685 C C . GLY A 1 94 ? -9.232 18.508 2.450 1.00 80.38 94 GLY A C 1
ATOM 686 O O . GLY A 1 94 ? -8.398 18.948 1.650 1.00 80.38 94 GLY A O 1
ATOM 687 N N . SER A 1 95 ? -9.539 19.133 3.587 1.00 85.31 95 SER A N 1
ATOM 688 C CA . SER A 1 95 ? -8.959 20.400 4.050 1.00 85.31 95 SER A CA 1
ATOM 689 C C . SER A 1 95 ? -7.595 20.195 4.720 1.00 85.31 95 SER A C 1
ATOM 691 O O . SER A 1 95 ? -7.411 20.546 5.880 1.00 85.31 95 SER A O 1
ATOM 693 N N . TYR A 1 96 ? -6.646 19.617 3.987 1.00 88.88 96 TYR A N 1
ATOM 694 C CA . TYR A 1 96 ? -5.262 19.431 4.430 1.00 88.88 96 TYR A CA 1
ATOM 695 C C . TYR A 1 96 ? -4.340 20.453 3.769 1.00 88.88 96 TYR A C 1
ATOM 697 O O . TYR A 1 96 ? -4.535 20.827 2.606 1.00 88.88 96 TYR A O 1
ATOM 705 N N . SER A 1 97 ? -3.306 20.876 4.487 1.00 93.06 97 SER A N 1
ATOM 706 C CA . SER A 1 97 ? -2.240 21.701 3.928 1.00 93.06 97 SER A CA 1
ATOM 707 C C . SER A 1 97 ? -1.428 20.926 2.874 1.00 93.06 97 SER A C 1
ATOM 709 O O . SER A 1 97 ? -1.392 19.692 2.888 1.00 93.06 97 SER A O 1
ATOM 711 N N . PRO A 1 98 ? -0.721 21.619 1.961 1.00 89.75 98 PRO A N 1
ATOM 712 C CA . PRO A 1 98 ? 0.101 20.960 0.943 1.00 89.75 98 PRO A CA 1
ATOM 713 C C . PRO A 1 98 ? 1.163 20.012 1.525 1.00 89.75 98 PRO A C 1
ATOM 715 O O . PRO A 1 98 ? 1.445 18.966 0.945 1.00 89.75 98 PRO A O 1
ATOM 718 N N . ALA A 1 99 ? 1.729 20.359 2.685 1.00 89.19 99 ALA A N 1
ATOM 719 C CA . ALA A 1 99 ? 2.726 19.539 3.367 1.00 89.19 99 ALA A CA 1
ATOM 720 C C . ALA A 1 99 ? 2.114 18.267 3.977 1.00 89.19 99 ALA A C 1
ATOM 722 O O . ALA A 1 99 ? 2.703 17.194 3.873 1.00 89.19 99 ALA A O 1
ATOM 723 N N . GLU A 1 100 ? 0.915 18.360 4.556 1.00 90.62 100 GLU A N 1
ATOM 724 C CA . GLU A 1 100 ? 0.199 17.196 5.089 1.00 90.62 100 GLU A CA 1
ATOM 725 C C . GLU A 1 100 ? -0.192 16.225 3.975 1.00 90.62 100 GLU A C 1
ATOM 727 O O . GLU A 1 100 ? -0.007 15.023 4.128 1.00 90.62 100 GLU A O 1
ATOM 732 N N . LYS A 1 101 ? -0.643 16.727 2.817 1.00 89.75 101 LYS A N 1
ATOM 733 C CA . LYS A 1 101 ? -0.941 15.875 1.654 1.00 89.75 101 LYS A CA 1
ATOM 734 C C . LYS A 1 101 ? 0.293 15.128 1.154 1.00 89.75 101 LYS A C 1
ATOM 736 O O . LYS A 1 101 ? 0.210 13.940 0.863 1.00 89.75 101 LYS A O 1
ATOM 741 N N . MET A 1 102 ? 1.444 15.797 1.106 1.00 88.94 102 MET A N 1
ATOM 742 C CA . MET A 1 102 ? 2.714 15.154 0.758 1.00 88.94 102 MET A CA 1
ATOM 743 C C . MET A 1 102 ? 3.108 14.066 1.757 1.00 88.94 102 MET A C 1
ATOM 745 O O . MET A 1 102 ? 3.547 12.991 1.352 1.00 88.94 102 MET A O 1
ATOM 749 N N . LEU A 1 103 ? 2.928 14.323 3.054 1.00 88.88 103 LEU A N 1
ATOM 750 C CA . LEU A 1 103 ? 3.211 13.336 4.090 1.00 88.88 103 LEU A CA 1
ATOM 751 C C . LEU A 1 103 ? 2.280 12.121 3.973 1.00 88.88 103 LEU A C 1
ATOM 753 O O . LEU A 1 103 ? 2.753 10.993 4.021 1.00 88.88 103 LEU A O 1
ATOM 757 N N . LEU A 1 104 ? 0.981 12.345 3.762 1.00 87.69 104 LEU A N 1
ATOM 758 C CA . LEU A 1 104 ? -0.022 11.291 3.577 1.00 87.69 104 LEU A CA 1
ATOM 759 C C . LEU A 1 104 ? 0.232 10.447 2.322 1.00 87.69 104 LEU A C 1
ATOM 761 O O . LEU A 1 104 ? 0.057 9.230 2.344 1.00 87.69 104 LEU A O 1
ATOM 765 N N . ALA A 1 105 ? 0.668 11.077 1.233 1.00 86.94 105 ALA A N 1
ATOM 766 C CA . ALA A 1 105 ? 1.066 10.367 0.026 1.00 86.94 105 ALA A CA 1
ATOM 767 C C . ALA A 1 105 ? 2.303 9.492 0.270 1.00 86.94 105 ALA A C 1
ATOM 769 O O . ALA A 1 105 ? 2.339 8.336 -0.140 1.00 86.94 105 ALA A O 1
ATOM 770 N N . GLN A 1 106 ? 3.292 10.010 1.001 1.00 84.44 106 GLN A N 1
ATOM 771 C CA . GLN A 1 106 ? 4.519 9.277 1.310 1.00 84.44 106 GLN A CA 1
ATOM 772 C C . GLN A 1 106 ? 4.306 8.120 2.297 1.00 84.44 106 GLN A C 1
ATOM 774 O O . GLN A 1 106 ? 5.033 7.131 2.243 1.00 84.44 106 GLN A O 1
ATOM 779 N N . THR A 1 107 ? 3.316 8.210 3.188 1.00 84.62 107 THR A N 1
ATOM 780 C CA . THR A 1 107 ? 2.947 7.114 4.099 1.00 84.62 107 THR A CA 1
ATOM 781 C C . THR A 1 107 ? 2.003 6.089 3.464 1.00 84.62 107 THR A C 1
ATOM 783 O O . THR A 1 107 ? 1.657 5.109 4.120 1.00 84.62 107 THR A O 1
ATOM 786 N N . GLY A 1 108 ? 1.573 6.296 2.211 1.00 78.69 108 GLY A N 1
ATOM 787 C CA . GLY A 1 108 ? 0.600 5.436 1.530 1.00 78.69 108 GLY A CA 1
ATOM 788 C C . GLY A 1 108 ? -0.832 5.576 2.060 1.00 78.69 108 GLY A C 1
ATOM 789 O O . GLY A 1 108 ? -1.706 4.799 1.684 1.00 78.69 108 GLY A O 1
ATOM 790 N N . ALA A 1 109 ? -1.105 6.574 2.909 1.00 79.31 109 ALA A N 1
ATOM 791 C CA . ALA A 1 109 ? -2.424 6.801 3.499 1.00 79.31 109 ALA A CA 1
ATOM 792 C C . ALA A 1 109 ? -3.492 7.163 2.454 1.00 79.31 109 ALA A C 1
ATOM 794 O O . ALA A 1 109 ? -4.674 6.950 2.691 1.00 79.31 109 ALA A O 1
ATOM 795 N N . ALA A 1 110 ? -3.084 7.660 1.285 1.00 74.38 110 ALA A N 1
ATOM 796 C CA . ALA A 1 110 ? -3.986 7.946 0.171 1.00 74.38 110 ALA A CA 1
ATOM 797 C C . ALA A 1 110 ? -4.615 6.694 -0.472 1.00 74.38 110 ALA A C 1
ATOM 799 O O . ALA A 1 110 ? -5.638 6.810 -1.136 1.00 74.38 110 ALA A O 1
ATOM 800 N N . ALA A 1 111 ? -4.020 5.509 -0.283 1.00 73.88 111 ALA A N 1
ATOM 801 C CA . ALA A 1 111 ? -4.586 4.239 -0.740 1.00 73.88 111 ALA A CA 1
ATOM 802 C C . ALA A 1 111 ? -5.581 3.634 0.270 1.00 73.88 111 ALA A C 1
ATOM 804 O O . ALA A 1 111 ? -6.220 2.619 -0.015 1.00 73.88 111 ALA A O 1
ATOM 805 N N . ALA A 1 112 ? -5.709 4.226 1.464 1.00 78.00 112 ALA A N 1
ATOM 806 C CA . ALA A 1 112 ? -6.695 3.797 2.442 1.00 78.00 112 ALA A CA 1
ATOM 807 C C . ALA A 1 112 ? -8.100 4.170 1.955 1.00 78.00 112 ALA A C 1
ATOM 809 O O . ALA A 1 112 ? -8.329 5.265 1.450 1.00 78.00 112 ALA A O 1
ATOM 810 N N . ASN A 1 113 ? -9.055 3.256 2.107 1.00 79.44 113 ASN A N 1
ATOM 811 C CA . ASN A 1 113 ? -10.425 3.517 1.690 1.00 79.44 113 ASN A CA 1
ATOM 812 C C . ASN A 1 113 ? -11.184 4.285 2.798 1.00 79.44 113 ASN A C 1
ATOM 814 O O . ASN A 1 113 ? -11.347 3.806 3.922 1.00 79.44 113 ASN A O 1
ATOM 818 N N . ASP A 1 114 ? -11.669 5.481 2.457 1.00 81.81 114 ASP A N 1
ATOM 819 C CA . ASP A 1 114 ? -12.383 6.396 3.359 1.00 81.81 114 ASP A CA 1
ATOM 820 C C . ASP A 1 114 ? -13.671 5.793 3.948 1.00 81.81 114 ASP A C 1
ATOM 822 O O . ASP A 1 114 ? -14.084 6.134 5.060 1.00 81.81 114 ASP A O 1
ATOM 826 N N . SER A 1 115 ? -14.297 4.850 3.238 1.00 87.81 115 SER A N 1
ATOM 827 C CA . SER A 1 115 ? -15.515 4.164 3.667 1.00 87.81 115 SER A CA 1
ATOM 828 C C . SER A 1 115 ? -15.251 2.958 4.572 1.00 87.81 115 SER A C 1
ATOM 830 O O . SER A 1 115 ? -16.209 2.286 4.953 1.00 87.81 115 SER A O 1
ATOM 832 N N . ILE A 1 116 ? -14.000 2.666 4.971 1.00 89.62 116 ILE A N 1
ATOM 833 C CA . ILE A 1 116 ? -13.691 1.501 5.829 1.00 89.62 116 ILE A CA 1
ATOM 834 C C . ILE A 1 116 ? -14.522 1.500 7.109 1.00 89.62 116 ILE A C 1
ATOM 836 O O . ILE A 1 116 ? -14.963 0.447 7.551 1.00 89.62 116 ILE A O 1
ATOM 840 N N . ARG A 1 117 ? -14.793 2.668 7.701 1.00 88.44 117 ARG A N 1
ATOM 841 C CA . ARG A 1 117 ? -15.614 2.746 8.920 1.00 88.44 117 ARG A CA 1
ATOM 842 C C . ARG A 1 117 ? -17.057 2.314 8.674 1.00 88.44 117 ARG A C 1
ATOM 844 O O . ARG A 1 117 ? -17.645 1.673 9.534 1.00 88.44 117 ARG A O 1
ATOM 851 N N . GLN A 1 118 ? -17.608 2.648 7.510 1.00 91.62 118 GLN A N 1
ATOM 852 C CA . GLN A 1 118 ? -18.959 2.252 7.110 1.00 91.62 118 GLN A CA 1
ATOM 853 C C . GLN A 1 118 ? -19.005 0.764 6.768 1.00 91.62 118 GLN A C 1
ATOM 855 O O . GLN A 1 118 ? -19.943 0.086 7.165 1.00 91.62 118 GLN A O 1
ATOM 860 N N . GLN A 1 119 ? -17.969 0.255 6.096 1.00 91.44 119 GLN A N 1
ATOM 861 C CA . GLN A 1 119 ? -17.806 -1.170 5.820 1.00 91.44 119 GLN A CA 1
ATOM 862 C C . GLN A 1 119 ? -17.721 -1.975 7.121 1.00 91.44 119 GLN A C 1
ATOM 864 O O . GLN A 1 119 ? -18.496 -2.898 7.309 1.00 91.44 119 GLN A O 1
ATOM 869 N N . ILE A 1 120 ? -16.848 -1.581 8.051 1.00 91.44 120 ILE A N 1
ATOM 870 C CA . ILE A 1 120 ? -16.702 -2.243 9.353 1.00 91.44 120 ILE A CA 1
ATOM 871 C C . ILE A 1 120 ? -18.008 -2.172 10.144 1.00 91.44 120 ILE A C 1
ATOM 873 O O . ILE A 1 120 ? -18.404 -3.161 10.745 1.00 91.44 120 ILE A O 1
ATOM 877 N N . ALA A 1 121 ? -18.694 -1.026 10.146 1.00 89.38 121 ALA A N 1
ATOM 878 C CA . ALA A 1 121 ? -19.994 -0.911 10.801 1.00 89.38 121 ALA A CA 1
ATOM 879 C C . ALA A 1 121 ? -21.042 -1.834 10.155 1.00 89.38 121 ALA A C 1
ATOM 881 O O . ALA A 1 121 ? -21.818 -2.463 10.865 1.00 89.38 121 ALA A O 1
ATOM 882 N N . ALA A 1 122 ? -21.048 -1.961 8.826 1.00 89.25 122 ALA A N 1
ATOM 883 C CA . ALA A 1 122 ? -21.931 -2.882 8.116 1.00 89.25 122 ALA A CA 1
ATOM 884 C C . ALA A 1 122 ? -21.594 -4.350 8.427 1.00 89.25 122 ALA A C 1
ATOM 886 O O . ALA A 1 122 ? -22.500 -5.124 8.728 1.00 89.25 122 ALA A O 1
ATOM 887 N N . ASP A 1 123 ? -20.313 -4.718 8.436 1.00 88.75 123 ASP A N 1
ATOM 888 C CA . ASP A 1 123 ? -19.844 -6.068 8.763 1.00 88.75 123 ASP A CA 1
ATOM 889 C C . ASP A 1 123 ? -20.149 -6.428 10.232 1.00 88.75 123 ASP A C 1
ATOM 891 O O . ASP A 1 123 ? -20.587 -7.542 10.528 1.00 88.75 123 ASP A O 1
ATOM 895 N N . ASN A 1 124 ? -19.990 -5.470 11.151 1.00 83.75 124 ASN A N 1
ATOM 896 C CA . ASN A 1 124 ? -20.261 -5.644 12.581 1.00 83.75 124 ASN A CA 1
ATOM 897 C C . ASN A 1 124 ? -21.744 -5.532 12.948 1.00 83.75 124 ASN A C 1
ATOM 899 O O . ASN A 1 124 ? -22.128 -6.025 14.004 1.00 83.75 124 ASN A O 1
ATOM 903 N N . SER A 1 125 ? -22.598 -4.976 12.084 1.00 78.38 125 SER A N 1
ATOM 904 C CA . SER A 1 125 ? -24.039 -4.858 12.361 1.00 78.38 125 SER A CA 1
ATOM 905 C C . SER A 1 125 ? -24.724 -6.209 12.624 1.00 78.38 125 SER A C 1
ATOM 907 O O . SER A 1 125 ? -25.737 -6.270 13.314 1.00 78.38 125 SER A O 1
ATOM 909 N N . GLY A 1 126 ? -24.156 -7.315 12.122 1.00 69.94 126 GLY A N 1
ATOM 910 C CA . GLY A 1 126 ? -24.591 -8.672 12.461 1.00 69.94 126 GLY A CA 1
ATOM 911 C C . GLY A 1 126 ? -24.060 -9.184 13.808 1.00 69.94 126 GLY A C 1
ATOM 912 O O . GLY A 1 126 ? -24.711 -10.012 14.443 1.00 69.94 126 GLY A O 1
ATOM 913 N N . ALA A 1 127 ? -22.904 -8.694 14.262 1.00 65.88 127 ALA A N 1
ATOM 914 C CA . ALA A 1 127 ? -22.279 -9.054 15.538 1.00 65.88 127 ALA A CA 1
ATOM 915 C C . ALA A 1 127 ? -22.846 -8.259 16.731 1.00 65.88 127 ALA A C 1
ATOM 917 O O . ALA A 1 127 ? -22.857 -8.777 17.845 1.00 65.88 127 ALA A O 1
ATOM 918 N N . ASP A 1 128 ? -23.409 -7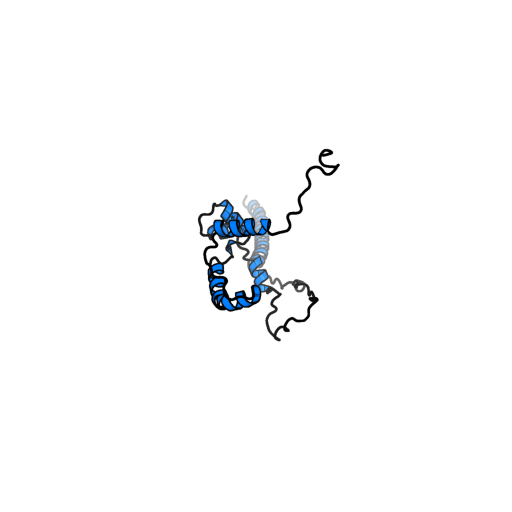.071 16.486 1.00 60.09 128 ASP A N 1
ATOM 919 C CA . ASP A 1 128 ? -24.136 -6.252 17.476 1.00 60.09 128 ASP A CA 1
ATOM 920 C C . ASP A 1 128 ? -25.462 -6.886 17.953 1.00 60.09 128 ASP A C 1
ATOM 922 O O . ASP A 1 128 ? -26.179 -6.320 18.772 1.00 60.09 128 ASP A O 1
ATOM 926 N N . SER A 1 129 ? -25.811 -8.080 17.462 1.00 59.78 129 SER A N 1
ATOM 927 C CA . SER A 1 129 ? -27.005 -8.825 17.882 1.00 59.78 129 SER A CA 1
ATOM 928 C C . SER A 1 129 ? -26.793 -9.713 19.117 1.00 59.78 129 SER A C 1
ATOM 930 O O . SER A 1 129 ? -27.686 -10.478 19.489 1.00 59.78 129 SER A O 1
ATOM 932 N N . ALA A 1 130 ? -25.633 -9.623 19.777 1.00 68.00 130 ALA A N 1
ATOM 933 C CA . ALA A 1 130 ? -25.456 -10.230 21.089 1.00 68.00 130 ALA A CA 1
ATOM 934 C C . ALA A 1 130 ? -26.383 -9.531 22.094 1.00 68.00 130 ALA A C 1
ATOM 936 O O . ALA A 1 130 ? -26.222 -8.349 22.378 1.00 68.00 130 ALA A O 1
ATOM 937 N N . ASP A 1 131 ? -27.366 -10.270 22.610 1.00 77.00 131 ASP A N 1
ATOM 938 C CA . ASP A 1 131 ? -28.319 -9.776 23.602 1.00 77.00 131 ASP A CA 1
ATOM 939 C C . ASP A 1 131 ? -27.568 -9.214 24.820 1.00 77.00 131 ASP A C 1
ATOM 941 O O . ASP A 1 131 ? -26.971 -9.965 25.598 1.00 77.00 131 ASP A O 1
ATOM 945 N N . GLU A 1 132 ? -27.571 -7.887 24.974 1.00 78.88 132 GLU A N 1
ATOM 946 C CA . GLU A 1 132 ? -26.903 -7.204 26.086 1.00 78.88 132 GLU A CA 1
ATOM 947 C C . GLU A 1 132 ? -27.400 -7.742 27.431 1.00 78.88 132 GLU A C 1
ATOM 949 O O . GLU A 1 132 ? -26.616 -7.857 28.370 1.00 78.88 132 GLU A O 1
ATOM 954 N N . GLY A 1 133 ? -28.669 -8.163 27.513 1.00 82.50 133 GLY A N 1
ATOM 955 C CA . GLY A 1 133 ? -29.236 -8.810 28.694 1.00 82.50 133 GLY A CA 1
ATOM 956 C C . GLY A 1 133 ? -28.534 -10.124 29.042 1.00 82.50 133 GLY A C 1
ATOM 957 O O . GLY A 1 133 ? -28.154 -10.335 30.195 1.00 82.50 133 GLY A O 1
ATOM 958 N N . PHE A 1 134 ? -28.302 -10.985 28.049 1.00 83.00 134 PHE A N 1
ATOM 959 C CA . PHE A 1 134 ? -27.545 -12.226 28.207 1.00 83.00 134 PHE A CA 1
ATOM 960 C C . PHE A 1 134 ? -26.080 -11.975 28.583 1.00 83.00 134 PHE A C 1
ATOM 962 O O . PHE A 1 134 ? -25.562 -12.601 29.511 1.00 83.00 134 PHE A O 1
ATOM 969 N N . VAL A 1 135 ? -25.411 -11.043 27.900 1.00 86.00 135 VAL A N 1
ATOM 970 C CA . VAL A 1 135 ? -24.007 -10.697 28.178 1.00 86.00 135 VAL A CA 1
ATOM 971 C C . VAL A 1 135 ? -23.869 -10.136 29.595 1.00 86.00 135 VAL A C 1
ATOM 973 O O . VAL A 1 135 ? -23.003 -10.566 30.355 1.00 86.00 135 VAL A O 1
ATOM 976 N N . ASN A 1 136 ? -24.776 -9.250 29.999 1.00 84.00 136 ASN A N 1
ATOM 977 C CA . ASN A 1 136 ? -24.812 -8.657 31.330 1.00 84.00 136 ASN A CA 1
ATOM 978 C C . ASN A 1 136 ? -25.133 -9.699 32.420 1.00 84.00 136 ASN A C 1
ATOM 980 O O . ASN A 1 136 ? -24.499 -9.716 33.475 1.00 84.00 136 ASN A O 1
ATOM 984 N N . SER A 1 137 ? -26.029 -10.650 32.137 1.00 86.56 137 SER A N 1
ATOM 985 C CA . SER A 1 137 ? -26.274 -11.803 33.011 1.00 86.56 137 SER A CA 1
ATOM 986 C C . SER A 1 137 ? -25.027 -12.661 33.205 1.00 86.56 137 SER A C 1
ATOM 988 O O . SER A 1 137 ? -24.826 -13.203 34.289 1.00 86.56 137 SER A O 1
ATOM 990 N N . LEU A 1 138 ? -24.216 -12.829 32.161 1.00 87.00 138 LEU A N 1
ATOM 991 C CA . LEU A 1 138 ? -23.022 -13.664 32.203 1.00 87.00 138 LEU A CA 1
ATOM 992 C C . LEU A 1 138 ? -21.861 -12.969 32.929 1.00 87.00 138 LEU A C 1
ATOM 994 O O . LEU A 1 138 ? -21.182 -13.600 33.734 1.00 87.00 138 LEU A O 1
ATOM 998 N N . LEU A 1 139 ? -21.641 -11.680 32.656 1.00 86.69 139 LEU A N 1
ATOM 999 C CA . LEU A 1 139 ? -20.562 -10.885 33.254 1.00 86.69 139 LEU A CA 1
ATOM 1000 C C . LEU A 1 139 ? -20.863 -10.445 34.689 1.00 86.69 139 LEU A C 1
ATOM 1002 O O . LEU A 1 139 ? -19.965 -10.443 35.529 1.00 86.69 139 LEU A O 1
ATOM 1006 N N . PHE A 1 140 ? -22.111 -10.070 34.970 1.00 87.31 140 PHE A N 1
ATOM 1007 C CA . PHE A 1 140 ? -22.500 -9.423 36.224 1.00 87.31 140 PHE A CA 1
ATOM 1008 C C . PHE A 1 140 ? -23.551 -10.213 37.015 1.00 87.31 140 PHE A C 1
ATOM 1010 O O . PHE A 1 140 ? -23.961 -9.784 38.093 1.00 87.31 140 PHE A O 1
ATOM 1017 N N . GLY A 1 141 ? -23.983 -11.381 36.521 1.00 80.56 141 GLY A N 1
ATOM 1018 C CA . GLY A 1 141 ? -24.881 -12.286 37.247 1.00 80.56 141 GLY A CA 1
ATOM 1019 C C . GLY A 1 141 ? -26.314 -11.770 37.421 1.00 80.56 141 GLY A C 1
ATOM 1020 O O . GLY A 1 141 ? -27.082 -12.372 38.170 1.00 80.56 141 GLY A O 1
ATOM 1021 N N . SER A 1 142 ? -26.680 -10.650 36.788 1.00 70.06 142 SER A N 1
ATOM 1022 C CA . SER A 1 142 ? -27.977 -9.993 36.966 1.00 70.06 142 SER A CA 1
ATOM 1023 C C . SER A 1 142 ? -28.397 -9.226 35.715 1.00 70.06 142 SER A C 1
ATOM 1025 O O . SER A 1 142 ? -27.621 -8.463 35.149 1.00 70.06 142 SER A O 1
ATOM 1027 N N . ASN A 1 143 ? -29.669 -9.368 35.342 1.00 66.12 143 ASN A N 1
ATOM 1028 C CA . ASN A 1 143 ? -30.265 -8.745 34.153 1.00 66.12 143 ASN A CA 1
ATOM 1029 C C . ASN A 1 143 ? -30.733 -7.301 34.415 1.00 66.12 143 ASN A C 1
ATOM 1031 O O . ASN A 1 143 ? -31.380 -6.699 33.566 1.00 66.12 143 ASN A O 1
ATOM 1035 N N . ASN A 1 144 ? -30.442 -6.754 35.599 1.00 64.19 144 ASN A N 1
ATOM 1036 C CA . ASN A 1 144 ? -30.890 -5.433 36.038 1.00 64.19 144 ASN A CA 1
ATOM 1037 C C . ASN A 1 144 ? -29.703 -4.490 36.241 1.00 64.19 144 ASN A C 1
ATOM 1039 O O . ASN A 1 144 ? -29.511 -3.956 37.332 1.00 64.19 144 ASN A O 1
ATOM 1043 N N . VAL A 1 145 ? -28.910 -4.263 35.195 1.00 60.06 145 VAL A N 1
ATOM 1044 C CA . VAL A 1 145 ? -28.104 -3.036 35.126 1.00 60.06 145 VAL A CA 1
ATOM 1045 C C . VAL A 1 145 ? -28.963 -2.032 34.379 1.00 60.06 145 VAL A C 1
ATOM 1047 O O . VAL A 1 145 ? -28.794 -1.778 33.193 1.00 60.06 145 VAL A O 1
ATOM 1050 N N . GLY A 1 146 ? -30.007 -1.571 35.065 1.00 57.41 146 GLY A N 1
ATOM 1051 C CA . GLY A 1 146 ? -30.779 -0.447 34.578 1.00 57.41 146 GLY A CA 1
ATOM 1052 C C . GLY A 1 146 ? -29.853 0.757 34.536 1.00 57.41 146 GLY A C 1
ATOM 1053 O O . GLY A 1 146 ? -29.224 1.076 35.544 1.00 57.41 146 GLY A O 1
ATOM 1054 N N . ASP A 1 147 ? -29.823 1.426 33.391 1.00 57.53 147 ASP A N 1
ATOM 1055 C CA . ASP A 1 147 ? -29.316 2.783 33.164 1.00 57.53 147 ASP A CA 1
ATOM 1056 C C . ASP A 1 147 ? -30.123 3.829 33.971 1.00 57.53 147 ASP A C 1
ATOM 1058 O O . ASP A 1 147 ? -30.483 4.905 33.502 1.00 57.53 147 ASP A O 1
ATOM 1062 N N . ALA A 1 148 ? -30.507 3.482 35.202 1.00 64.88 148 ALA A N 1
ATOM 1063 C CA . ALA A 1 148 ? -31.048 4.422 36.153 1.00 64.88 148 ALA A CA 1
ATOM 1064 C C . ALA A 1 148 ? -29.895 5.363 36.514 1.00 64.88 148 ALA A C 1
ATOM 1066 O O . ALA A 1 148 ? -28.858 4.871 36.973 1.00 64.88 148 ALA A O 1
ATOM 1067 N N . PRO A 1 149 ? -30.045 6.688 36.325 1.00 67.94 149 PRO A N 1
ATOM 1068 C CA . PRO A 1 149 ? -29.034 7.642 36.744 1.00 67.94 149 PRO A CA 1
ATOM 1069 C C . PRO A 1 149 ? -28.686 7.369 38.204 1.00 67.94 149 PRO A C 1
ATOM 1071 O O . PRO A 1 149 ? -29.536 7.494 39.089 1.00 67.94 149 PRO A O 1
ATOM 1074 N N . VAL A 1 150 ? -27.455 6.922 38.443 1.00 70.56 150 VAL A N 1
ATOM 1075 C CA . VAL A 1 150 ? -26.971 6.680 39.797 1.00 70.56 150 VAL A CA 1
ATOM 1076 C C . VAL A 1 150 ? -26.915 8.042 40.474 1.00 70.56 150 VAL A C 1
ATOM 1078 O O . VAL A 1 150 ? -26.149 8.912 40.061 1.00 70.56 150 VAL A O 1
ATOM 1081 N N . ASP A 1 151 ? -27.757 8.241 41.485 1.00 78.94 151 ASP A N 1
ATOM 1082 C CA . ASP A 1 151 ? -27.712 9.430 42.328 1.00 78.94 151 ASP A CA 1
ATOM 1083 C C . ASP A 1 151 ? -26.372 9.443 43.073 1.00 78.94 151 ASP A C 1
ATOM 1085 O O . ASP A 1 151 ? -26.169 8.720 44.052 1.00 78.94 151 ASP A O 1
ATOM 1089 N N . ALA A 1 152 ? -25.433 10.239 42.561 1.00 80.69 152 ALA A N 1
ATOM 1090 C CA . ALA A 1 152 ? -24.082 10.325 43.095 1.00 80.69 152 ALA A CA 1
ATOM 1091 C C . ALA A 1 152 ? -24.074 10.813 44.551 1.00 80.69 152 ALA A C 1
ATOM 1093 O O . ALA A 1 152 ? -23.240 10.362 45.341 1.00 80.69 152 ALA A O 1
ATOM 1094 N N . ASP A 1 153 ? -25.008 11.693 44.920 1.00 83.31 153 ASP A N 1
ATOM 1095 C CA . ASP A 1 153 ? -25.094 12.252 46.267 1.00 83.31 153 ASP A CA 1
ATOM 1096 C C . ASP A 1 153 ? -25.715 11.240 47.240 1.00 83.31 153 ASP A C 1
ATOM 1098 O O . ASP A 1 153 ? -25.181 11.013 48.332 1.00 83.31 153 ASP A O 1
ATOM 1102 N N . GLY A 1 154 ? -26.786 10.561 46.821 1.00 84.94 154 GLY A N 1
ATOM 1103 C CA . GLY A 1 154 ? -27.402 9.471 47.579 1.00 84.94 154 GLY A CA 1
ATOM 1104 C C . GLY A 1 154 ? -26.459 8.282 47.799 1.00 84.94 154 GLY A C 1
ATOM 1105 O O . GLY A 1 154 ? -26.374 7.745 48.911 1.00 84.94 154 GLY A O 1
ATOM 1106 N N . GLU A 1 155 ? -25.688 7.896 46.780 1.00 80.44 155 GLU A N 1
ATOM 1107 C CA . GLU A 1 155 ? -24.745 6.778 46.886 1.00 80.44 155 GLU A CA 1
ATOM 1108 C C . GLU A 1 155 ? -23.530 7.132 47.751 1.00 80.44 155 GLU A C 1
ATOM 1110 O O . GLU A 1 155 ? -23.081 6.326 48.571 1.00 80.44 155 GLU A O 1
ATOM 1115 N N . LYS A 1 156 ? -23.051 8.377 47.676 1.00 83.25 156 LYS A N 1
ATOM 1116 C CA . LYS A 1 156 ? -22.007 8.880 48.575 1.00 83.25 156 LYS A CA 1
ATOM 1117 C C . LYS A 1 156 ? -22.449 8.841 50.040 1.00 83.25 156 LYS A C 1
ATOM 1119 O O . LYS A 1 156 ? -21.686 8.384 50.892 1.00 83.25 156 LYS A O 1
ATOM 1124 N N . ALA A 1 157 ? -23.689 9.237 50.332 1.00 84.06 157 ALA A N 1
ATOM 1125 C CA . ALA A 1 157 ? -24.238 9.187 51.685 1.00 84.06 157 ALA A CA 1
ATOM 1126 C C . ALA A 1 157 ? -24.325 7.749 52.235 1.00 84.06 157 ALA A C 1
ATOM 1128 O O . ALA A 1 157 ? -23.995 7.513 53.400 1.00 84.06 157 ALA A O 1
ATOM 1129 N N . ARG A 1 158 ? -24.698 6.767 51.399 1.00 82.44 158 ARG A N 1
ATOM 1130 C CA . ARG A 1 158 ? -24.677 5.339 51.772 1.00 82.44 158 ARG A CA 1
ATOM 1131 C C . ARG A 1 158 ? -23.269 4.831 52.065 1.00 82.44 158 ARG A C 1
ATOM 1133 O O . ARG A 1 158 ? -23.077 4.120 53.051 1.00 82.44 158 ARG A O 1
ATOM 1140 N N . ILE A 1 159 ? -22.290 5.190 51.235 1.00 83.69 159 ILE A N 1
ATOM 1141 C CA . ILE A 1 159 ? -20.890 4.787 51.422 1.00 83.69 159 ILE A CA 1
ATOM 1142 C C . ILE A 1 159 ? -20.333 5.371 52.725 1.00 83.69 159 ILE A C 1
ATOM 1144 O O . ILE A 1 159 ? -19.665 4.665 53.482 1.00 83.69 159 ILE A O 1
ATOM 1148 N N . ASP A 1 160 ? -20.627 6.635 53.023 1.00 84.69 160 ASP A N 1
ATOM 1149 C CA . ASP A 1 160 ? -20.160 7.282 54.249 1.00 84.69 160 ASP A CA 1
ATOM 1150 C C . ASP A 1 160 ? -20.848 6.722 55.505 1.00 84.69 160 ASP A C 1
ATOM 1152 O O . ASP A 1 160 ? -20.184 6.524 56.524 1.00 84.69 160 ASP A O 1
ATOM 1156 N N . ALA A 1 161 ? -22.130 6.353 55.426 1.00 78.38 161 ALA A N 1
ATOM 1157 C CA . ALA A 1 161 ? -22.813 5.616 56.492 1.00 78.38 161 ALA A CA 1
ATOM 1158 C C . ALA A 1 161 ? -22.222 4.203 56.698 1.00 78.38 161 ALA A C 1
ATOM 1160 O O . ALA A 1 161 ? -21.992 3.784 57.831 1.00 78.38 161 ALA A O 1
ATOM 1161 N N . GLY A 1 162 ? -21.890 3.490 55.617 1.00 75.62 162 GLY A N 1
ATOM 1162 C CA . GLY A 1 162 ? -21.246 2.173 55.679 1.00 75.62 162 GLY A CA 1
ATOM 1163 C C . GLY A 1 162 ? -19.833 2.217 56.270 1.00 75.62 162 GLY A C 1
ATOM 1164 O O . GLY A 1 162 ? -19.447 1.321 57.023 1.00 75.62 162 GLY A O 1
ATOM 1165 N N . LYS A 1 163 ? -19.078 3.298 56.024 1.00 70.25 163 LYS A N 1
ATOM 1166 C CA . LYS A 1 163 ? -17.795 3.540 56.704 1.00 70.25 163 LYS A CA 1
ATOM 1167 C C . LYS A 1 163 ? -17.985 3.635 58.215 1.00 70.25 163 LYS A C 1
ATOM 1169 O O . LYS A 1 163 ? -17.169 3.086 58.940 1.00 70.25 163 LYS A O 1
ATOM 1174 N N . GLN A 1 164 ? -19.059 4.253 58.706 1.00 61.78 164 GLN A N 1
ATOM 1175 C CA . GLN A 1 164 ? -19.325 4.355 60.150 1.00 61.78 164 GLN A CA 1
ATOM 1176 C C . GLN A 1 164 ? -19.661 3.004 60.808 1.00 61.78 164 GLN A C 1
ATOM 1178 O O . GLN A 1 164 ? -19.453 2.848 62.009 1.00 61.78 164 GLN A O 1
ATOM 1183 N N . GLN A 1 165 ? -20.146 2.028 60.034 1.00 59.44 165 GLN A N 1
ATOM 1184 C CA . GLN A 1 165 ? -20.449 0.667 60.496 1.00 59.44 165 GLN A CA 1
ATOM 1185 C C . GLN A 1 165 ? -19.284 -0.317 60.372 1.00 59.44 165 GLN A C 1
ATOM 1187 O O . GLN A 1 165 ? -19.278 -1.336 61.063 1.00 59.44 165 GLN A O 1
ATOM 1192 N N . ALA A 1 166 ? -18.275 -0.019 59.551 1.00 54.19 166 ALA A N 1
ATOM 1193 C CA . ALA A 1 166 ? -17.005 -0.724 59.635 1.00 54.19 166 ALA A CA 1
ATOM 1194 C C . ALA A 1 166 ? -16.370 -0.437 61.008 1.00 54.19 166 ALA A C 1
ATOM 1196 O O . ALA A 1 166 ? -16.414 0.715 61.451 1.00 54.19 166 ALA A O 1
ATOM 1197 N N . PRO A 1 167 ? -15.783 -1.435 61.701 1.00 57.53 167 PRO A N 1
ATOM 1198 C CA . PRO A 1 167 ? -15.061 -1.189 62.939 1.00 57.53 167 PRO A CA 1
ATOM 1199 C C . PRO A 1 167 ? -13.971 -0.160 62.653 1.00 57.53 167 PRO A C 1
ATOM 1201 O O . PRO A 1 167 ? -12.965 -0.447 62.005 1.00 57.53 167 PRO A O 1
ATOM 1204 N N . GLN A 1 168 ? -14.225 1.068 63.097 1.00 56.41 168 GLN A N 1
ATOM 1205 C CA . GLN A 1 168 ? -13.282 2.163 63.031 1.00 56.41 168 GLN A CA 1
ATOM 1206 C C . GLN A 1 168 ? -12.095 1.730 63.878 1.00 56.41 168 GLN A C 1
ATOM 1208 O O . GLN A 1 168 ? -12.175 1.731 65.109 1.00 56.41 168 GLN A O 1
ATOM 1213 N N . ILE A 1 169 ? -11.012 1.306 63.222 1.00 59.53 169 ILE A N 1
ATOM 1214 C CA . ILE A 1 169 ? -9.713 1.191 63.873 1.00 59.53 169 ILE A CA 1
ATOM 1215 C C . ILE A 1 169 ? -9.415 2.614 64.319 1.00 59.53 169 ILE A C 1
ATOM 1217 O O . ILE A 1 169 ? -9.034 3.459 63.508 1.00 59.53 169 ILE A O 1
ATOM 1221 N N . LYS A 1 170 ? -9.698 2.904 65.593 1.00 60.81 170 LYS A N 1
ATOM 1222 C CA . LYS A 1 170 ? -9.298 4.153 66.219 1.00 60.81 170 LYS A CA 1
ATOM 1223 C C . LYS A 1 170 ? -7.797 4.214 66.014 1.00 60.81 170 LYS A C 1
ATOM 1225 O O . LYS A 1 170 ? -7.053 3.389 66.535 1.00 60.81 170 LYS A O 1
ATOM 1230 N N . LYS A 1 171 ? -7.367 5.122 65.143 1.00 61.00 171 LYS A N 1
ATOM 1231 C CA . LYS A 1 171 ? -5.961 5.457 65.032 1.00 61.00 171 LYS A CA 1
ATOM 1232 C C . LYS A 1 171 ? -5.685 6.254 66.290 1.00 61.00 171 LYS A C 1
ATOM 1234 O O . LYS A 1 171 ? -5.937 7.456 66.326 1.00 61.00 171 LYS A O 1
ATOM 1239 N N . ASP A 1 172 ? -5.341 5.529 67.347 1.00 65.00 172 ASP A N 1
ATOM 1240 C CA . ASP A 1 172 ? -4.974 6.108 68.623 1.00 65.00 172 ASP A CA 1
ATOM 1241 C C . ASP A 1 172 ? -3.883 7.131 68.321 1.00 65.00 172 ASP A C 1
ATOM 1243 O O . ASP A 1 172 ? -2.822 6.815 67.778 1.00 65.00 172 ASP A O 1
ATOM 1247 N N . SER A 1 173 ? -4.235 8.393 68.532 1.00 61.78 173 SER A N 1
ATOM 1248 C CA . SER A 1 173 ? -3.363 9.533 68.318 1.00 61.78 173 SER A CA 1
ATOM 1249 C C . SER A 1 173 ? -2.067 9.308 69.088 1.00 61.78 173 SER A C 1
ATOM 1251 O O . SER A 1 173 ? -2.112 9.124 70.306 1.00 61.78 173 SER A O 1
ATOM 1253 N N . GLY A 1 174 ? -0.934 9.350 68.388 1.00 61.38 174 GLY A N 1
ATOM 1254 C CA . GLY A 1 174 ? 0.384 9.340 69.012 1.00 61.38 174 GLY A CA 1
ATOM 1255 C C . GLY A 1 174 ? 0.918 7.951 69.353 1.00 61.38 174 GLY A C 1
ATOM 1256 O O . GLY A 1 174 ? 1.224 7.657 70.506 1.00 61.38 174 GLY A O 1
ATOM 1257 N N . GLY A 1 175 ? 1.125 7.110 68.339 1.00 68.44 175 GLY A N 1
ATOM 1258 C CA . GLY A 1 175 ? 2.184 6.106 68.443 1.00 68.44 175 GLY A CA 1
ATOM 1259 C C . GLY A 1 175 ? 3.541 6.812 68.552 1.00 68.44 175 GLY A C 1
ATOM 1260 O O . GLY A 1 175 ? 3.730 7.865 67.954 1.00 68.44 175 GLY A O 1
ATOM 1261 N N . TRP A 1 176 ? 4.500 6.233 69.279 1.00 65.12 176 TRP A N 1
ATOM 1262 C CA . TRP A 1 176 ? 5.852 6.782 69.535 1.00 65.12 176 TRP A CA 1
ATOM 1263 C C . TRP A 1 176 ? 6.602 7.319 68.284 1.00 65.12 176 TRP A C 1
ATOM 1265 O O . TRP A 1 176 ? 7.531 8.109 68.408 1.00 65.12 176 TRP A O 1
ATOM 1275 N N . LEU A 1 177 ? 6.185 6.961 67.068 1.00 69.12 177 LEU A N 1
ATOM 1276 C CA . LEU A 1 177 ? 6.801 7.405 65.813 1.00 69.12 177 LEU A CA 1
ATOM 1277 C C . LEU A 1 177 ? 6.153 8.646 65.163 1.00 69.12 177 LEU A C 1
ATOM 1279 O O . LEU A 1 177 ? 6.623 9.075 64.112 1.00 69.12 177 LEU A O 1
ATOM 1283 N N . ASP A 1 178 ? 5.114 9.239 65.758 1.00 66.44 178 ASP A N 1
ATOM 1284 C CA . ASP A 1 178 ? 4.347 10.368 65.193 1.00 66.44 178 ASP A CA 1
ATOM 1285 C C . ASP A 1 178 ? 5.065 11.731 65.374 1.00 66.44 178 ASP A C 1
ATOM 1287 O O . ASP A 1 178 ? 4.519 12.689 65.916 1.00 66.44 178 ASP A O 1
ATOM 1291 N N . GLY A 1 179 ? 6.344 11.791 64.981 1.00 63.91 179 GLY A N 1
ATOM 1292 C CA . GLY A 1 179 ? 7.196 12.986 65.087 1.00 63.91 179 GLY A CA 1
ATOM 1293 C C . GLY A 1 179 ? 8.651 12.822 64.621 1.00 63.91 179 GLY A C 1
ATOM 1294 O O . GLY A 1 179 ? 9.488 13.652 64.966 1.00 63.91 179 GLY A O 1
ATOM 1295 N N . ILE A 1 180 ? 8.982 11.748 63.890 1.00 65.06 180 ILE A N 1
ATOM 1296 C CA . ILE A 1 180 ? 10.358 11.452 63.426 1.00 65.06 180 ILE A CA 1
ATOM 1297 C C . ILE A 1 180 ? 10.526 11.613 61.896 1.00 65.06 180 ILE A C 1
ATOM 1299 O O . ILE A 1 180 ? 11.632 11.455 61.382 1.00 65.06 180 ILE A O 1
ATOM 1303 N N . PHE A 1 181 ? 9.482 12.027 61.172 1.00 57.31 181 PHE A N 1
ATOM 1304 C CA . PHE A 1 181 ? 9.566 12.448 59.767 1.00 57.31 181 PHE A CA 1
ATOM 1305 C C . PHE A 1 181 ? 8.782 13.735 59.535 1.00 57.31 181 PHE A C 1
ATOM 1307 O O . PHE A 1 181 ? 7.664 13.834 60.089 1.00 57.31 181 PHE A O 1
#

Foldseek 3Di:
DPPVVVVVVVVVVVVVVVVVVVVVVVVCVVVVVDDDDPPPPDDDDFDDDDDDPDPPDDPDDVPDDDPRGDDPVVVVVCVVCVDDLQVLLVVDDDDDDSVVSSVCSVVVVSVDDPCVVVVVCVVCVVVVPPDPQVVCCVPPVDSPPPPPPPPPVVVVVVVVVVVVVPPPPPPPPDDPCPPVD

pLDDT: mean 76.32, std 9.07, range [52.25, 93.06]

Secondary structure (DSSP, 8-state):
--HHHHHHHHHHHHHHHHHHHHHHHHHHHHTT-S-----TT-PPPPPP-PPPS---SPPPPTTPPPTT---HHHHHHHHHS---HHHHHHH--SS--HHHHHHHHHTTGGGS-TTHHHHHHHHHTTGGGS-HHHHHHHHHS-S--------HHHHHHHHHHHHHHS------S--TTTT--